Protein AF-A0A8C0WYX7-F1 (afdb_monomer_lite)

pLDDT: mean 71.45, std 8.78, range [48.0, 88.56]

Foldseek 3Di:
DVLVVLVVLLVVQCCVVPNPDDDDPVCPDSVNSVVSSVVSVVVVVVVVVVVVVVVVVVVVVVVVVVVVVVVVVVVVVVVD

Secondary structure (DSSP, 8-state):
-HHHHHHHHHHHHHHHHH-SPPPPGGG--HHHHHHHHHHHHHHHHHHHHHHHHHHHHHHHHHHHHHHHHHHHHHHHHT--

InterPro domains:
  IPR026243 HAUS augmin-like complex subunit 1 [PF25762] (9-68)
  IPR026243 HAUS augmin-like complex subunit 1 [PR02087] (13-28)
  IPR026243 HAUS augmin-like complex subunit 1 [PR02087] (28-43)
  IPR026243 HAUS augmin-like complex subunit 1 [PR02087] (49-71)
  IPR026243 HAUS augmin-like complex subunit 1 [PTHR31570] (2-74)

Organism: Castor canadensis (NCBI:txid51338)

Radius of gyration: 23.96 Å; chains: 1; bounding box: 54×16×65 Å

Structure (mmCIF, N/CA/C/O backbone):
data_AF-A0A8C0WYX7-F1
#
_entry.id   AF-A0A8C0WYX7-F1
#
loop_
_atom_site.group_PDB
_atom_site.id
_atom_site.type_symbol
_atom_site.label_atom_id
_atom_site.label_alt_id
_atom_site.label_comp_id
_atom_site.label_asym_id
_atom_site.label_entity_id
_atom_site.label_seq_id
_atom_site.pdbx_PDB_ins_code
_atom_site.Cartn_x
_atom_site.Cartn_y
_atom_site.Cartn_z
_atom_site.occupancy
_atom_site.B_iso_or_equiv
_atom_site.auth_seq_id
_atom_site.auth_comp_id
_atom_site.auth_asym_id
_atom_site.auth_atom_id
_atom_site.pdbx_PDB_model_num
ATOM 1 N N . MET A 1 1 ? -6.634 7.484 21.149 1.00 48.00 1 MET A N 1
ATOM 2 C CA . MET A 1 1 ? -6.314 8.310 19.963 1.00 48.00 1 MET A CA 1
ATOM 3 C C . MET A 1 1 ? -5.755 7.446 18.830 1.00 48.00 1 MET A C 1
ATOM 5 O O . MET A 1 1 ? -6.234 7.586 17.718 1.00 48.00 1 MET A O 1
ATOM 9 N N . GLU A 1 2 ? -4.875 6.476 19.112 1.00 59.00 2 GLU A N 1
ATOM 10 C CA . GLU A 1 2 ? -4.262 5.577 18.107 1.00 59.00 2 GLU A CA 1
ATOM 11 C C . GLU A 1 2 ? -5.231 4.701 17.289 1.00 59.00 2 GLU A C 1
ATOM 13 O O . GLU A 1 2 ? -5.007 4.494 16.100 1.00 59.00 2 GLU A O 1
ATOM 18 N N . ALA A 1 3 ? -6.321 4.200 17.884 1.00 62.31 3 ALA A N 1
ATOM 19 C CA . ALA A 1 3 ? -7.254 3.308 17.181 1.00 62.31 3 ALA A CA 1
ATOM 20 C C . ALA A 1 3 ? -7.932 3.981 15.972 1.00 62.31 3 ALA A C 1
ATOM 22 O O . ALA A 1 3 ? -8.047 3.384 14.907 1.00 62.31 3 ALA A O 1
ATOM 23 N N . LYS A 1 4 ? -8.294 5.261 16.110 1.00 66.50 4 LYS A N 1
ATOM 24 C CA . LYS A 1 4 ? -8.985 6.031 15.068 1.00 66.50 4 LYS A CA 1
ATOM 25 C C . LYS A 1 4 ? -8.076 6.353 13.873 1.00 66.50 4 LYS A C 1
ATOM 27 O O . LYS A 1 4 ? -8.537 6.407 12.737 1.00 66.50 4 LYS A O 1
ATOM 32 N N . GLU A 1 5 ? -6.783 6.544 14.132 1.00 71.12 5 GLU A N 1
ATOM 33 C CA . GLU A 1 5 ? -5.762 6.759 13.098 1.00 71.12 5 GLU A CA 1
ATOM 34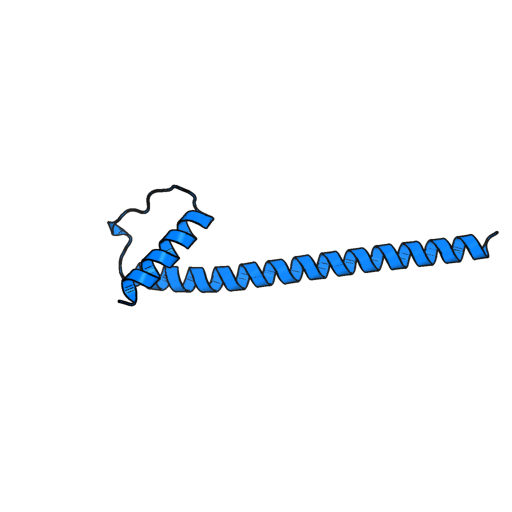 C C . GLU A 1 5 ? -5.585 5.492 12.245 1.00 71.12 5 GLU A C 1
ATOM 36 O O . GLU A 1 5 ? -5.630 5.549 11.015 1.00 71.12 5 GLU A O 1
ATOM 41 N N . LYS A 1 6 ? -5.468 4.329 12.907 1.00 68.00 6 LYS A N 1
ATOM 42 C CA . LYS A 1 6 ? -5.352 3.018 12.248 1.00 68.00 6 LYS A CA 1
ATOM 43 C C . LYS A 1 6 ? -6.580 2.705 11.388 1.00 68.00 6 LYS A C 1
ATOM 45 O O . LYS A 1 6 ? -6.428 2.273 10.249 1.00 68.00 6 LYS A O 1
ATOM 50 N N . GLU A 1 7 ? -7.783 2.976 11.891 1.00 70.44 7 GLU A N 1
ATOM 51 C CA . GLU A 1 7 ? -9.035 2.796 11.140 1.00 70.44 7 GLU A CA 1
ATOM 52 C C . GLU A 1 7 ? -9.079 3.644 9.864 1.00 70.44 7 GLU A C 1
ATOM 54 O O . GLU A 1 7 ? -9.450 3.143 8.803 1.00 70.44 7 GLU A O 1
ATOM 59 N N . SER A 1 8 ? -8.647 4.906 9.939 1.00 73.56 8 SER A N 1
ATOM 60 C CA . SER A 1 8 ? -8.601 5.808 8.782 1.00 73.56 8 SER A CA 1
ATOM 61 C C . SER A 1 8 ? -7.631 5.311 7.703 1.00 73.56 8 SER A C 1
ATOM 63 O O . SER A 1 8 ? -7.963 5.295 6.515 1.00 73.56 8 SER A O 1
ATOM 65 N N . GLN A 1 9 ? -6.449 4.828 8.105 1.00 75.06 9 GLN A N 1
ATOM 66 C CA . GLN A 1 9 ? -5.470 4.260 7.174 1.00 75.06 9 GLN A CA 1
ATOM 67 C C . GLN A 1 9 ? -5.968 2.969 6.516 1.00 75.06 9 GLN A C 1
ATOM 69 O O . GLN A 1 9 ? -5.805 2.795 5.307 1.00 75.06 9 GLN A O 1
ATOM 74 N N . VAL A 1 10 ? -6.612 2.088 7.288 1.00 74.12 10 VAL A N 1
ATOM 75 C CA . VAL A 1 10 ? -7.219 0.856 6.768 1.00 74.12 10 VAL A CA 1
ATOM 76 C C . VAL A 1 10 ? -8.349 1.183 5.793 1.00 74.12 10 VAL A C 1
ATOM 78 O O . VAL A 1 10 ? -8.397 0.597 4.715 1.00 74.12 10 VAL A O 1
ATOM 81 N N . ALA A 1 11 ? -9.209 2.157 6.100 1.00 74.88 11 ALA A N 1
ATOM 82 C CA . ALA A 1 11 ? -10.284 2.582 5.205 1.00 74.88 11 ALA A CA 1
ATOM 83 C C . ALA A 1 11 ? -9.747 3.164 3.884 1.00 74.88 11 ALA A C 1
ATOM 85 O O . ALA A 1 11 ? -10.230 2.807 2.808 1.00 74.88 11 ALA A O 1
ATOM 86 N N . ALA A 1 12 ? -8.713 4.011 3.943 1.00 76.62 12 ALA A N 1
ATOM 87 C CA . ALA A 1 12 ? -8.061 4.553 2.751 1.00 76.62 12 ALA A CA 1
ATOM 88 C C . ALA A 1 12 ? -7.389 3.455 1.905 1.00 76.62 12 ALA A C 1
ATOM 90 O O . ALA A 1 12 ? -7.473 3.475 0.674 1.00 76.62 12 ALA A O 1
ATOM 91 N N . TRP A 1 13 ? -6.754 2.473 2.554 1.00 76.31 13 TRP A N 1
ATOM 92 C CA . TRP A 1 13 ? -6.139 1.330 1.882 1.00 76.31 13 TRP A CA 1
ATOM 93 C C . TRP A 1 13 ? -7.180 0.413 1.230 1.00 76.31 13 TRP A C 1
ATOM 95 O O . TRP A 1 13 ? -7.047 0.077 0.053 1.00 76.31 13 TRP A O 1
ATOM 105 N N . LEU A 1 14 ? -8.256 0.076 1.941 1.00 74.94 14 LEU A N 1
ATOM 106 C CA . LEU A 1 14 ? -9.345 -0.744 1.410 1.00 74.94 14 LEU A CA 1
ATOM 107 C C . LEU A 1 14 ? -10.041 -0.063 0.230 1.00 74.94 14 LEU A C 1
ATOM 109 O O . LEU A 1 14 ? -10.281 -0.720 -0.778 1.00 74.94 14 LEU A O 1
ATOM 113 N N . LYS A 1 15 ? -10.261 1.258 0.291 1.00 76.75 15 LYS A N 1
ATOM 114 C CA . LYS A 1 15 ? -10.801 2.028 -0.839 1.00 76.75 15 LYS A CA 1
ATOM 115 C C . LYS A 1 15 ? -9.905 1.954 -2.079 1.00 76.75 15 LYS A C 1
ATOM 117 O O . LYS A 1 15 ? -10.403 1.866 -3.198 1.00 76.75 15 LYS A O 1
ATOM 122 N N . LYS A 1 16 ? -8.581 1.961 -1.896 1.00 75.75 16 LYS A N 1
ATOM 123 C CA . LYS A 1 16 ? -7.612 1.842 -2.998 1.00 75.75 16 LYS A CA 1
ATOM 124 C C . LYS A 1 16 ? -7.639 0.459 -3.662 1.00 75.75 16 LYS A C 1
ATOM 126 O O . LYS A 1 16 ? -7.433 0.382 -4.868 1.00 75.75 16 LYS A O 1
ATOM 131 N N . ILE A 1 17 ? -7.859 -0.610 -2.894 1.00 72.25 17 ILE A N 1
ATOM 132 C CA . ILE A 1 17 ? -7.821 -1.996 -3.394 1.00 72.25 17 ILE A CA 1
ATOM 133 C C . ILE A 1 17 ? -9.184 -2.462 -3.924 1.00 72.25 17 ILE A C 1
ATOM 135 O O . ILE A 1 17 ? -9.244 -3.074 -4.987 1.00 72.25 17 ILE A O 1
ATOM 139 N N . PHE A 1 18 ? -10.271 -2.175 -3.204 1.00 70.25 18 PHE A N 1
ATOM 140 C CA . PHE A 1 18 ? -11.613 -2.707 -3.479 1.00 70.25 18 PHE A CA 1
ATOM 141 C C . PHE A 1 18 ? -12.600 -1.680 -4.073 1.00 70.25 18 PHE A C 1
ATOM 143 O O . PHE A 1 18 ? -13.709 -2.058 -4.446 1.00 70.25 18 PHE A O 1
ATOM 150 N N . GLY A 1 19 ? -12.227 -0.399 -4.202 1.00 74.19 19 GLY A N 1
ATOM 151 C CA . GLY A 1 19 ? -13.111 0.657 -4.720 1.00 74.19 19 GLY A CA 1
ATOM 152 C C . GLY A 1 19 ? -14.165 1.134 -3.705 1.00 74.19 19 GLY A C 1
ATOM 153 O O . GLY A 1 19 ? -13.939 1.068 -2.499 1.00 74.19 19 GLY A O 1
ATOM 154 N N . ASP A 1 20 ? -15.322 1.628 -4.171 1.00 70.81 20 ASP A N 1
ATOM 155 C CA . ASP A 1 20 ? -16.433 2.129 -3.32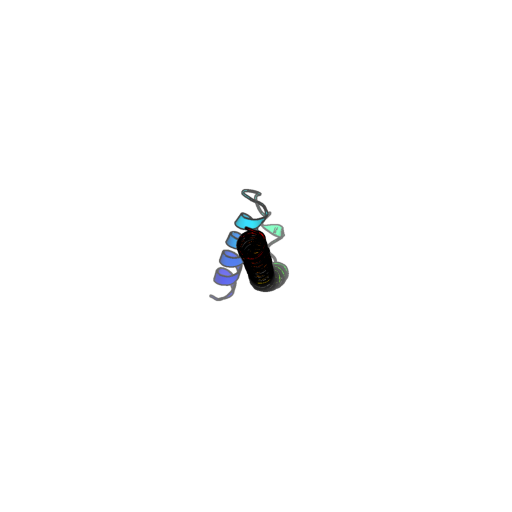4 1.00 70.81 20 ASP A CA 1
ATOM 156 C C . ASP A 1 20 ? -17.349 0.997 -2.805 1.00 70.81 20 ASP A C 1
ATOM 158 O O . ASP A 1 20 ? -18.577 1.103 -2.800 1.00 70.81 20 ASP A O 1
ATOM 162 N N . HIS A 1 21 ? -16.767 -0.120 -2.366 1.00 63.78 21 HIS A N 1
ATOM 163 C CA . HIS A 1 21 ? -17.544 -1.159 -1.692 1.00 63.78 21 HIS A CA 1
ATOM 164 C C . HIS A 1 21 ? -17.773 -0.770 -0.221 1.00 63.78 21 HIS A C 1
ATOM 166 O O . HIS A 1 21 ? -16.800 -0.511 0.494 1.00 63.78 21 HIS A O 1
ATOM 172 N N . PRO A 1 22 ? -19.027 -0.709 0.264 1.00 61.72 22 PRO A N 1
ATOM 173 C CA . PRO A 1 22 ? -19.294 -0.365 1.653 1.00 61.72 22 PRO A CA 1
ATOM 174 C C . PRO A 1 22 ? -18.814 -1.496 2.568 1.00 61.72 22 PRO A C 1
ATOM 176 O O . PRO A 1 22 ? -19.304 -2.620 2.490 1.00 61.72 22 PRO A O 1
ATOM 179 N N . ILE A 1 23 ? -17.855 -1.188 3.444 1.00 62.34 23 ILE A N 1
ATOM 180 C CA . ILE A 1 23 ? -17.363 -2.121 4.464 1.00 62.34 23 ILE A CA 1
ATOM 181 C C . ILE A 1 23 ? -18.430 -2.218 5.568 1.00 62.34 23 ILE A C 1
ATOM 183 O O . ILE A 1 23 ? -18.787 -1.186 6.150 1.00 62.34 23 ILE A O 1
ATOM 187 N N . PRO A 1 24 ? -18.967 -3.411 5.876 1.00 62.16 24 PRO A N 1
ATOM 188 C CA . PRO A 1 24 ? -19.996 -3.555 6.896 1.00 62.16 24 PRO A CA 1
ATOM 189 C C . PRO A 1 24 ? -19.473 -3.194 8.295 1.00 62.16 24 PRO A C 1
ATOM 191 O O . PRO A 1 24 ? -18.432 -3.679 8.734 1.00 62.16 24 PRO A O 1
ATOM 194 N N . GLN A 1 25 ? -20.224 -2.377 9.043 1.00 58.06 25 GLN A N 1
ATOM 195 C CA . GLN A 1 25 ? -19.805 -1.871 10.363 1.00 58.06 25 GLN A CA 1
ATOM 196 C C . GLN A 1 25 ? -19.565 -2.969 11.420 1.00 58.06 25 GLN A C 1
ATOM 198 O O . GLN A 1 25 ? -18.874 -2.724 12.404 1.00 58.06 25 GLN A O 1
ATOM 203 N N . TYR A 1 26 ? -20.101 -4.178 11.226 1.00 51.28 26 TYR A N 1
ATOM 204 C CA . TYR A 1 26 ? -19.931 -5.310 12.145 1.00 51.28 26 TYR A CA 1
ATOM 205 C C . TYR A 1 26 ? -18.618 -6.094 11.942 1.00 51.28 26 TYR A C 1
ATOM 207 O O . TYR A 1 26 ? -18.267 -6.910 12.792 1.00 51.28 26 TYR A O 1
ATOM 215 N N . GLU A 1 27 ? -17.872 -5.851 10.857 1.00 54.94 27 GLU A N 1
ATOM 216 C CA . GLU A 1 27 ? -16.536 -6.434 10.625 1.00 54.94 27 GLU A CA 1
ATOM 217 C C . GLU A 1 27 ? -15.403 -5.598 11.241 1.00 54.94 27 GLU A C 1
ATOM 219 O O . GLU A 1 27 ? -14.260 -6.054 11.327 1.00 54.94 27 GLU A O 1
ATOM 224 N N . VAL A 1 28 ? -15.721 -4.400 11.743 1.00 61.72 28 VAL A N 1
ATOM 225 C CA . VAL A 1 28 ? -14.776 -3.470 12.374 1.00 61.72 28 VAL A CA 1
ATOM 226 C C . VAL A 1 28 ? -14.578 -3.848 13.846 1.00 61.72 28 VAL A C 1
ATOM 228 O O . VAL A 1 28 ? -14.929 -3.125 14.774 1.00 61.72 28 VAL A O 1
ATOM 231 N N . ASN A 1 29 ? -14.053 -5.049 14.080 1.00 65.81 29 ASN A N 1
ATOM 232 C CA . ASN A 1 29 ? -13.570 -5.452 15.396 1.00 65.81 29 ASN A CA 1
ATOM 233 C C . ASN A 1 29 ? -12.152 -4.883 15.581 1.00 65.81 29 ASN A C 1
ATOM 235 O O . ASN A 1 29 ? -11.360 -4.988 14.643 1.00 65.81 29 ASN A O 1
ATOM 239 N N . PRO A 1 30 ? -11.770 -4.356 16.759 1.00 68.31 30 PRO A N 1
ATOM 240 C CA . PRO A 1 30 ? -10.396 -3.920 17.022 1.00 68.31 30 PRO A CA 1
ATOM 241 C C . PRO A 1 30 ? -9.330 -4.956 16.620 1.00 68.31 30 PRO A C 1
ATOM 243 O O . PRO A 1 30 ? -8.285 -4.581 16.096 1.00 68.31 30 PRO A O 1
ATOM 246 N N . ARG A 1 31 ? -9.615 -6.263 16.752 1.00 72.06 31 ARG A N 1
ATOM 247 C CA . ARG A 1 31 ? -8.721 -7.334 16.270 1.00 72.06 31 ARG A CA 1
ATOM 248 C C . ARG A 1 31 ? -8.611 -7.377 14.742 1.00 72.06 31 ARG A C 1
ATOM 250 O O . ARG A 1 31 ? -7.524 -7.586 14.212 1.00 72.06 31 ARG A O 1
ATOM 257 N N . THR A 1 32 ? -9.722 -7.190 14.035 1.00 73.00 32 THR A N 1
ATOM 258 C CA . THR A 1 32 ? -9.759 -7.153 12.566 1.00 73.00 32 THR A CA 1
ATOM 259 C C . THR A 1 32 ? -9.039 -5.914 12.042 1.00 73.00 32 THR A C 1
ATOM 261 O O . THR A 1 32 ? -8.241 -6.026 11.117 1.00 73.00 32 THR A O 1
ATOM 264 N N . THR A 1 33 ? -9.238 -4.753 12.671 1.00 71.38 33 THR A N 1
ATOM 265 C CA . THR A 1 33 ? -8.549 -3.507 12.310 1.00 71.38 33 THR A CA 1
ATOM 266 C C . THR A 1 33 ? -7.033 -3.627 12.475 1.00 71.38 33 THR A C 1
ATOM 268 O O . THR A 1 33 ? -6.292 -3.172 11.610 1.00 71.38 33 THR A O 1
ATOM 271 N N . GLU A 1 34 ? -6.556 -4.280 13.538 1.00 77.25 34 GLU A N 1
ATOM 272 C CA . GLU A 1 34 ? -5.122 -4.521 13.758 1.00 77.25 34 GLU A CA 1
ATOM 273 C C . GLU A 1 34 ? -4.523 -5.436 12.676 1.00 77.25 34 GLU A C 1
ATOM 275 O O . GLU A 1 34 ? -3.481 -5.130 12.097 1.00 77.25 34 GLU A O 1
ATOM 280 N N . ILE A 1 35 ? -5.215 -6.531 12.341 1.00 78.69 35 ILE A N 1
ATOM 281 C CA . ILE A 1 35 ? -4.793 -7.457 11.279 1.00 78.69 35 ILE A CA 1
ATOM 282 C C . ILE A 1 35 ? -4.752 -6.742 9.922 1.00 78.69 35 ILE A C 1
ATOM 284 O O . ILE A 1 35 ? -3.777 -6.874 9.182 1.00 78.69 35 ILE A O 1
ATOM 288 N N . LEU A 1 36 ? -5.782 -5.957 9.599 1.00 77.81 36 LEU A N 1
ATOM 289 C CA . LEU A 1 36 ? -5.849 -5.185 8.357 1.00 77.81 36 LEU A CA 1
ATOM 290 C C . LEU A 1 36 ? -4.782 -4.089 8.300 1.00 77.81 36 LEU A C 1
ATOM 292 O O . LEU A 1 36 ? -4.212 -3.854 7.237 1.00 77.81 36 LEU A O 1
ATOM 296 N N . TYR A 1 37 ? -4.466 -3.456 9.430 1.00 78.19 37 TYR A N 1
ATOM 297 C CA . TYR A 1 37 ? -3.380 -2.487 9.518 1.00 78.19 37 TYR A CA 1
ATOM 298 C C . TYR A 1 37 ? -2.035 -3.139 9.172 1.00 78.19 37 TYR A C 1
ATOM 300 O O . TYR A 1 37 ? -1.342 -2.668 8.268 1.00 78.19 37 TYR A O 1
ATOM 308 N N . HIS A 1 38 ? -1.705 -4.274 9.794 1.00 80.31 38 HIS A N 1
ATOM 309 C CA . HIS A 1 38 ? -0.478 -5.012 9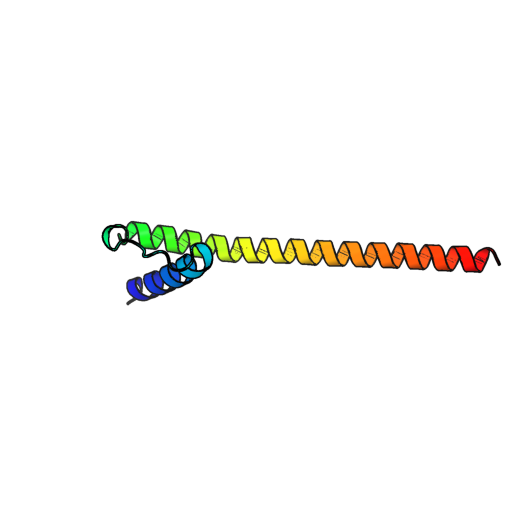.483 1.00 80.31 38 HIS A CA 1
ATOM 310 C C . HIS A 1 38 ? -0.432 -5.513 8.032 1.00 80.31 38 HIS A C 1
ATOM 312 O O . HIS A 1 38 ? 0.613 -5.426 7.385 1.00 80.31 38 HIS A O 1
ATOM 318 N N . LEU A 1 39 ? -1.563 -5.975 7.488 1.00 78.50 39 LEU A N 1
ATOM 319 C CA . LEU A 1 39 ? -1.678 -6.346 6.074 1.00 78.50 39 LEU A CA 1
ATOM 320 C C . LEU A 1 39 ? -1.459 -5.153 5.138 1.00 78.50 39 LEU A C 1
ATOM 322 O O . LEU A 1 39 ? -0.8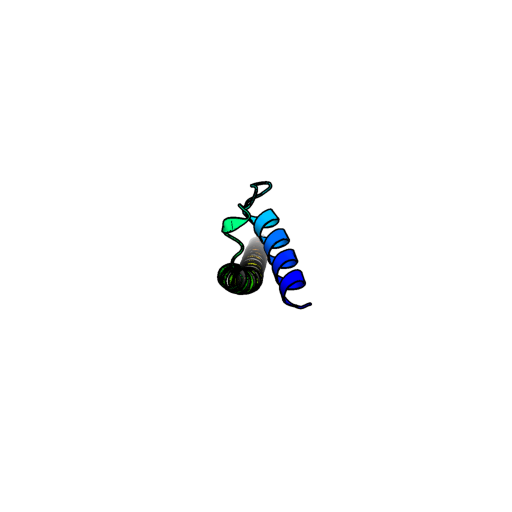59 -5.321 4.077 1.00 78.50 39 LEU A O 1
ATOM 326 N N . SER A 1 40 ? -1.923 -3.960 5.510 1.00 74.00 40 SER A N 1
ATOM 327 C CA . SER A 1 40 ? -1.721 -2.749 4.712 1.00 74.00 40 SER A CA 1
ATOM 328 C C . SER A 1 40 ? -0.246 -2.334 4.668 1.00 74.00 40 SER A C 1
ATOM 330 O O . SER A 1 40 ? 0.262 -1.997 3.601 1.00 74.00 40 SER A O 1
ATOM 332 N N . GLU A 1 41 ? 0.467 -2.443 5.790 1.00 76.31 41 GLU A N 1
ATOM 333 C CA . GLU A 1 41 ? 1.900 -2.139 5.898 1.00 76.31 41 GLU A CA 1
ATOM 334 C C . GLU 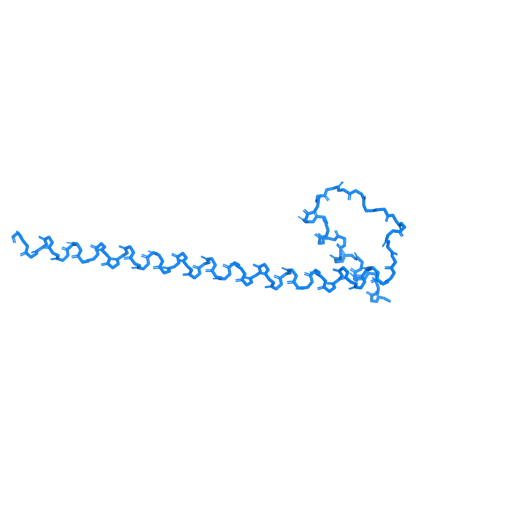A 1 41 ? 2.758 -3.135 5.096 1.00 76.31 41 GLU A C 1
ATOM 336 O O . GLU A 1 41 ? 3.646 -2.744 4.332 1.00 76.31 41 GLU A O 1
ATOM 341 N N . HIS A 1 42 ? 2.439 -4.430 5.184 1.00 73.81 42 HIS A N 1
ATOM 342 C CA . HIS A 1 42 ? 3.081 -5.464 4.367 1.00 73.81 42 HIS A CA 1
ATOM 343 C C . HIS A 1 42 ? 2.792 -5.298 2.869 1.00 73.81 42 HIS A C 1
ATOM 345 O O . HIS A 1 42 ? 3.675 -5.502 2.039 1.00 73.81 42 HIS A O 1
ATOM 351 N N . ASN A 1 43 ? 1.573 -4.902 2.494 1.00 69.88 43 ASN A N 1
ATOM 352 C CA . ASN A 1 43 ? 1.252 -4.671 1.087 1.00 69.88 43 ASN A CA 1
ATOM 353 C C . ASN A 1 43 ? 1.923 -3.417 0.523 1.00 69.88 43 ASN A C 1
ATOM 355 O O . ASN A 1 43 ? 2.332 -3.447 -0.634 1.00 69.88 43 ASN A O 1
ATOM 359 N N . LYS A 1 44 ? 2.074 -2.330 1.294 1.00 70.31 44 LYS A N 1
ATOM 360 C CA . LYS A 1 44 ? 2.823 -1.140 0.843 1.00 70.31 44 LYS A CA 1
ATOM 361 C C . LYS A 1 44 ? 4.277 -1.497 0.535 1.00 70.31 44 LYS A C 1
ATOM 363 O O . LYS A 1 44 ? 4.721 -1.284 -0.589 1.00 70.31 44 LYS A O 1
ATOM 368 N N . SER A 1 45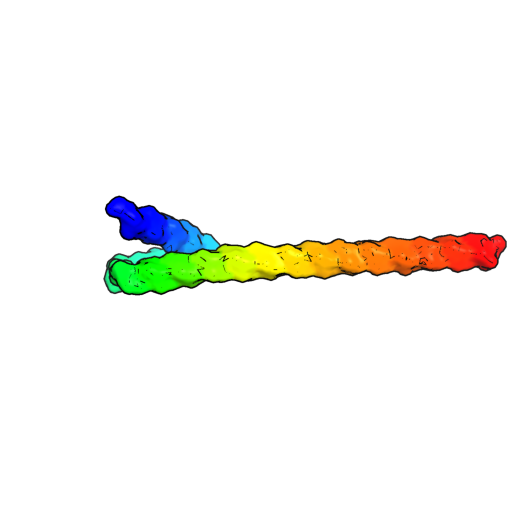 ? 4.962 -2.132 1.485 1.00 62.69 45 SER A N 1
ATOM 369 C CA . SER A 1 45 ? 6.360 -2.551 1.319 1.00 62.69 45 SER A CA 1
ATOM 370 C C . SER A 1 45 ? 6.545 -3.572 0.188 1.00 62.69 45 SER A C 1
ATOM 372 O O . SER A 1 45 ? 7.480 -3.456 -0.603 1.00 62.69 45 SER A O 1
ATOM 374 N N . GLY A 1 46 ? 5.624 -4.530 0.040 1.00 61.28 46 GLY A N 1
ATOM 375 C CA . GLY A 1 46 ? 5.638 -5.490 -1.069 1.00 61.28 46 GLY A CA 1
ATOM 376 C C . GLY A 1 46 ? 5.356 -4.860 -2.439 1.00 61.28 46 GLY A C 1
ATOM 377 O O . GLY A 1 46 ? 5.973 -5.241 -3.438 1.00 61.28 46 GLY A O 1
ATOM 378 N N . THR A 1 47 ? 4.460 -3.868 -2.497 1.00 62.88 47 THR A N 1
ATOM 379 C CA . THR A 1 47 ? 4.148 -3.127 -3.731 1.00 62.88 47 THR A CA 1
ATOM 380 C C . THR A 1 47 ? 5.347 -2.297 -4.173 1.00 62.88 47 THR A C 1
ATOM 382 O O . THR A 1 47 ? 5.729 -2.361 -5.338 1.00 62.88 47 THR A O 1
ATOM 385 N N . GLU A 1 48 ? 5.981 -1.580 -3.244 1.00 67.81 48 GLU A N 1
ATOM 386 C CA . GLU A 1 48 ? 7.191 -0.801 -3.516 1.00 67.81 48 GLU A CA 1
ATOM 387 C C . GLU A 1 48 ? 8.329 -1.707 -3.993 1.00 67.81 48 GLU A C 1
ATOM 389 O O . GLU A 1 48 ? 8.932 -1.460 -5.037 1.00 67.81 48 GLU A O 1
ATOM 394 N N . MET A 1 49 ? 8.578 -2.821 -3.303 1.00 61.94 49 MET A N 1
ATOM 395 C CA . MET A 1 49 ? 9.609 -3.781 -3.704 1.00 61.94 49 MET A CA 1
ATOM 396 C C . MET A 1 49 ? 9.363 -4.355 -5.105 1.00 61.94 49 MET A C 1
ATOM 398 O O . MET A 1 49 ? 10.293 -4.459 -5.903 1.00 61.94 49 MET A O 1
ATOM 402 N N . SER A 1 50 ? 8.107 -4.659 -5.438 1.00 69.19 50 SER A N 1
ATOM 403 C CA . SER A 1 50 ? 7.737 -5.119 -6.780 1.00 69.19 50 SER A CA 1
ATOM 404 C C . SER A 1 50 ? 7.983 -4.042 -7.840 1.00 69.19 50 SER A C 1
ATOM 406 O O . SER A 1 50 ? 8.470 -4.357 -8.924 1.00 69.19 50 SER A O 1
ATOM 408 N N . THR A 1 51 ? 7.711 -2.768 -7.535 1.00 75.75 51 THR A N 1
ATOM 409 C CA . THR A 1 51 ? 8.012 -1.663 -8.457 1.00 75.75 51 THR A CA 1
ATOM 410 C C . THR A 1 51 ? 9.511 -1.480 -8.686 1.00 75.75 51 THR A C 1
ATOM 412 O O . THR A 1 51 ? 9.916 -1.372 -9.841 1.00 75.75 51 THR A O 1
ATOM 415 N N . TRP A 1 52 ? 10.341 -1.564 -7.640 1.00 70.50 52 TRP A N 1
ATOM 416 C CA . TRP A 1 52 ? 11.802 -1.471 -7.765 1.00 70.50 52 TRP A CA 1
ATOM 417 C C . TRP A 1 52 ? 12.381 -2.568 -8.665 1.00 70.50 52 TRP A C 1
ATOM 419 O O . TRP A 1 52 ? 13.216 -2.293 -9.523 1.00 70.50 52 TRP A O 1
ATOM 429 N N . VAL A 1 53 ? 11.907 -3.810 -8.520 1.00 78.44 53 VAL A N 1
ATOM 430 C CA . VAL A 1 53 ? 12.348 -4.932 -9.366 1.00 78.44 53 VAL A CA 1
ATOM 431 C C . VAL A 1 53 ? 11.930 -4.729 -10.825 1.00 78.44 53 VAL A C 1
ATOM 433 O O . VAL A 1 53 ? 12.706 -5.003 -11.738 1.00 78.44 53 VAL A O 1
ATOM 436 N N . ILE A 1 54 ? 10.717 -4.225 -11.070 1.00 79.00 54 ILE A N 1
ATOM 437 C CA . ILE A 1 54 ? 10.236 -3.939 -12.429 1.00 79.00 54 ILE A CA 1
ATOM 438 C C . ILE A 1 54 ? 11.059 -2.820 -13.083 1.00 79.00 54 ILE A C 1
ATOM 440 O O . ILE A 1 54 ? 11.378 -2.911 -14.270 1.00 79.00 54 ILE A O 1
ATOM 444 N N . GLU A 1 55 ? 11.397 -1.768 -12.339 1.00 83.19 55 GLU A N 1
ATOM 445 C CA . GLU A 1 55 ? 12.233 -0.671 -12.834 1.00 83.19 55 GLU A CA 1
ATOM 446 C C . GLU A 1 55 ? 13.660 -1.132 -13.153 1.00 83.19 55 GLU A C 1
ATOM 448 O O . GLU A 1 55 ? 14.150 -0.854 -14.250 1.00 83.19 55 GLU A O 1
ATOM 453 N N . ASP A 1 56 ? 14.282 -1.918 -12.270 1.00 86.38 56 ASP A N 1
ATOM 454 C CA . ASP A 1 56 ? 15.608 -2.508 -12.498 1.00 86.38 56 ASP A CA 1
ATOM 455 C C . ASP A 1 56 ? 15.635 -3.389 -13.760 1.00 86.38 56 ASP A C 1
ATOM 457 O O . ASP A 1 56 ? 16.524 -3.266 -14.607 1.00 86.38 56 ASP A O 1
ATOM 461 N N . LEU A 1 57 ? 14.618 -4.235 -13.951 1.00 85.44 57 LEU A N 1
ATOM 462 C CA . LEU A 1 57 ? 14.518 -5.083 -15.141 1.00 85.44 57 LEU A CA 1
ATOM 463 C C . LEU A 1 57 ? 14.352 -4.268 -16.430 1.00 85.44 57 LEU A C 1
ATOM 465 O O . LEU A 1 57 ? 14.957 -4.604 -17.451 1.00 85.44 57 LEU A O 1
ATOM 469 N N . LYS A 1 58 ? 13.572 -3.179 -16.399 1.00 88.19 58 LYS A N 1
ATOM 470 C CA . LYS A 1 58 ? 13.435 -2.265 -17.545 1.00 88.19 58 LYS A CA 1
ATOM 471 C C . LYS A 1 58 ? 14.753 -1.575 -17.878 1.00 88.19 58 LYS A C 1
ATOM 473 O O . LYS A 1 58 ? 15.095 -1.469 -19.057 1.00 88.19 58 LYS A O 1
ATOM 478 N N . GLN A 1 59 ? 15.497 -1.131 -16.866 1.00 87.19 59 GLN A N 1
ATOM 479 C CA . GLN A 1 59 ? 16.806 -0.519 -17.068 1.00 87.19 59 GLN A CA 1
ATOM 480 C C . GLN A 1 59 ? 17.777 -1.509 -17.717 1.00 87.19 59 GLN A C 1
ATOM 482 O O . GLN A 1 59 ? 18.357 -1.203 -18.760 1.00 87.19 59 GLN A O 1
ATOM 487 N N . LYS A 1 60 ? 17.884 -2.727 -17.175 1.00 88.56 60 LYS A N 1
ATOM 488 C CA . LYS A 1 60 ? 18.753 -3.777 -17.727 1.00 88.56 60 LYS A CA 1
ATOM 489 C C . LYS A 1 60 ? 18.402 -4.133 -19.169 1.00 88.56 60 LYS A C 1
ATOM 491 O O . LYS A 1 60 ? 19.301 -4.325 -19.986 1.00 88.56 60 LYS A O 1
ATOM 496 N N . ALA A 1 61 ? 17.113 -4.194 -19.507 1.00 84.12 61 ALA A N 1
ATOM 497 C CA . ALA A 1 61 ? 16.669 -4.432 -20.880 1.00 84.12 61 ALA A CA 1
ATOM 498 C C . ALA A 1 61 ? 17.096 -3.300 -21.835 1.00 84.12 61 ALA A C 1
ATOM 500 O O . ALA A 1 61 ? 17.555 -3.570 -22.944 1.00 84.12 61 ALA A O 1
ATOM 501 N N . SER A 1 62 ? 16.994 -2.043 -21.392 1.00 84.38 62 SER A N 1
ATOM 502 C CA . SER A 1 62 ? 17.435 -0.870 -22.160 1.00 84.38 62 SER A CA 1
ATOM 503 C C . SER A 1 62 ? 18.950 -0.869 -22.395 1.00 84.38 62 SER A C 1
ATOM 505 O O . SER A 1 62 ? 19.410 -0.648 -23.515 1.00 84.38 62 SER A O 1
ATOM 507 N N . GLU A 1 63 ? 19.739 -1.180 -21.364 1.00 83.31 63 GLU A N 1
ATOM 508 C CA . GLU A 1 63 ? 21.198 -1.289 -21.467 1.00 83.31 63 GLU A CA 1
ATOM 509 C C . GLU A 1 63 ? 21.610 -2.397 -22.445 1.00 83.31 63 GLU A C 1
ATOM 511 O O . GLU A 1 63 ? 22.472 -2.189 -23.302 1.00 83.31 63 GLU A O 1
ATOM 516 N N . TRP A 1 64 ? 20.946 -3.555 -22.390 1.00 80.19 64 TRP A N 1
ATOM 517 C CA . TRP A 1 64 ? 21.165 -4.630 -23.356 1.00 80.19 64 TRP A CA 1
ATOM 518 C C . TRP A 1 64 ? 20.884 -4.181 -24.792 1.00 80.19 64 TRP A C 1
ATOM 520 O O . TRP A 1 64 ? 21.750 -4.346 -25.651 1.00 80.19 64 TRP A O 1
ATOM 530 N N . ASP A 1 65 ? 19.741 -3.546 -25.057 1.00 78.12 65 ASP A N 1
ATOM 531 C CA . ASP A 1 65 ? 19.399 -3.045 -26.395 1.00 78.12 65 ASP A CA 1
ATOM 532 C C . ASP A 1 65 ? 20.434 -2.025 -26.917 1.00 78.12 65 ASP A C 1
ATOM 534 O O . ASP A 1 65 ? 20.865 -2.081 -28.071 1.00 78.12 65 ASP A O 1
ATOM 538 N N . GLN A 1 66 ? 20.937 -1.142 -26.049 1.00 78.69 66 GLN A N 1
ATOM 539 C CA . GLN A 1 66 ? 22.005 -0.201 -26.400 1.00 78.69 66 GLN A CA 1
ATOM 540 C C . GLN A 1 66 ? 23.333 -0.897 -26.718 1.00 78.69 66 GLN A C 1
ATOM 542 O O . GLN A 1 66 ? 24.012 -0.527 -27.682 1.00 78.69 66 GLN A O 1
ATOM 547 N N . THR A 1 67 ? 23.721 -1.909 -25.936 1.00 74.94 67 THR A N 1
ATOM 548 C CA . THR A 1 67 ? 24.960 -2.658 -26.195 1.00 74.94 67 THR A CA 1
ATOM 549 C C . THR A 1 67 ? 24.892 -3.431 -27.507 1.00 74.94 67 THR A C 1
ATOM 551 O O . THR A 1 67 ? 25.877 -3.444 -28.248 1.00 74.94 67 THR A O 1
ATOM 554 N N . VAL A 1 68 ? 23.733 -4.009 -27.834 1.00 78.56 68 VAL A N 1
ATOM 555 C CA . VAL A 1 68 ? 23.491 -4.686 -29.112 1.00 78.56 68 VAL A CA 1
ATOM 556 C C . VAL A 1 68 ? 23.597 -3.680 -30.255 1.00 78.56 68 VAL A C 1
ATOM 558 O O . VAL A 1 68 ? 24.426 -3.864 -31.142 1.00 78.56 68 VAL A O 1
ATOM 561 N N . LYS A 1 69 ? 22.883 -2.550 -30.189 1.00 75.31 69 LYS A N 1
ATOM 562 C CA . LYS A 1 69 ? 22.953 -1.490 -31.213 1.00 75.31 69 LYS A CA 1
ATOM 563 C C . LYS A 1 69 ? 24.370 -0.952 -31.425 1.00 75.31 69 LYS A C 1
ATOM 565 O O . LYS A 1 69 ? 24.783 -0.723 -32.558 1.00 75.31 69 LYS A O 1
ATOM 570 N N . SER A 1 70 ? 25.139 -0.775 -30.350 1.00 73.12 70 SER A N 1
ATOM 571 C CA . SER A 1 70 ? 26.536 -0.325 -30.417 1.00 73.12 70 SER A CA 1
ATOM 572 C C . SER A 1 70 ? 27.455 -1.358 -31.079 1.00 73.12 70 SER A C 1
ATOM 574 O O . SER A 1 70 ? 28.343 -0.990 -31.850 1.00 73.12 70 SER A O 1
ATOM 576 N N . ARG A 1 71 ? 27.241 -2.653 -30.811 1.00 66.50 71 ARG A N 1
ATOM 577 C CA . ARG A 1 71 ? 27.985 -3.750 -31.448 1.00 66.50 71 ARG A CA 1
ATOM 578 C C . ARG A 1 71 ? 27.654 -3.871 -32.933 1.00 66.50 71 ARG A C 1
ATOM 580 O O . ARG A 1 71 ? 28.581 -3.953 -33.732 1.00 66.50 71 ARG A O 1
ATOM 587 N N . GLU A 1 72 ? 26.378 -3.783 -33.297 1.00 70.69 72 GLU A N 1
ATOM 588 C CA . GLU A 1 72 ? 25.934 -3.770 -34.697 1.00 70.69 72 GLU A CA 1
ATOM 589 C C . GLU A 1 72 ? 26.564 -2.597 -35.464 1.00 70.69 72 GLU A C 1
ATOM 591 O O . GLU A 1 72 ? 27.235 -2.805 -36.471 1.00 70.69 72 GLU A O 1
ATOM 596 N N . LEU A 1 73 ? 26.488 -1.373 -34.924 1.00 70.69 73 LEU A N 1
ATOM 597 C CA . LEU A 1 73 ? 27.091 -0.178 -35.534 1.00 70.69 73 LEU A CA 1
ATOM 598 C C . LEU A 1 73 ? 28.612 -0.283 -35.718 1.00 70.69 73 LEU A C 1
ATOM 600 O O . LEU A 1 73 ? 29.150 0.228 -36.703 1.00 70.69 73 LEU A O 1
ATOM 604 N N . LYS A 1 74 ? 29.323 -0.907 -34.772 1.00 72.50 74 LYS A N 1
ATOM 605 C CA . LYS A 1 74 ? 30.772 -1.133 -34.883 1.00 72.50 74 LYS A CA 1
ATOM 606 C C . LYS A 1 74 ? 31.096 -2.174 -35.951 1.00 72.50 74 LYS A C 1
ATOM 608 O O . LYS A 1 74 ? 32.029 -1.958 -36.716 1.00 72.50 74 LYS A O 1
ATOM 613 N N . ASN A 1 75 ? 30.309 -3.242 -36.051 1.00 61.81 75 ASN A N 1
ATOM 614 C CA . ASN A 1 75 ? 30.495 -4.267 -37.076 1.00 61.81 75 ASN A CA 1
ATOM 615 C C . ASN A 1 75 ? 30.210 -3.730 -38.485 1.00 61.81 75 ASN A C 1
ATOM 617 O O . ASN A 1 75 ? 30.997 -3.998 -39.390 1.00 61.81 75 ASN A O 1
ATOM 621 N N . THR A 1 76 ? 29.170 -2.906 -38.672 1.00 64.94 76 THR A N 1
ATOM 622 C CA . THR A 1 76 ? 28.871 -2.281 -39.976 1.00 64.94 76 THR A CA 1
ATOM 623 C C . THR A 1 76 ? 29.972 -1.314 -40.424 1.00 64.94 76 THR A C 1
ATOM 625 O O . THR A 1 76 ? 30.311 -1.272 -41.599 1.00 64.94 76 THR A O 1
ATOM 628 N N . ARG A 1 77 ? 30.589 -0.557 -39.503 1.00 66.38 77 ARG A N 1
ATOM 629 C CA . ARG A 1 77 ? 31.715 0.343 -39.836 1.00 66.38 77 ARG A CA 1
ATOM 630 C C . ARG A 1 77 ? 33.016 -0.383 -40.174 1.00 66.38 77 ARG A C 1
ATOM 632 O O . ARG A 1 77 ? 33.884 0.223 -40.783 1.00 66.38 77 ARG A O 1
ATOM 639 N N . LEU A 1 78 ? 33.171 -1.631 -39.739 1.00 65.31 78 LEU A N 1
ATOM 640 C CA . LEU A 1 78 ? 34.343 -2.458 -40.042 1.00 65.31 78 LEU A CA 1
ATOM 641 C C . LEU A 1 78 ? 34.173 -3.277 -41.335 1.00 65.31 78 LEU A C 1
ATOM 643 O O . LEU A 1 78 ? 35.123 -3.928 -41.757 1.00 65.31 78 LEU A O 1
ATOM 647 N N . THR A 1 79 ? 32.984 -3.267 -41.947 1.00 56.72 79 THR A N 1
ATOM 648 C CA . THR A 1 79 ? 32.656 -4.018 -43.175 1.00 56.72 79 THR A CA 1
ATOM 649 C C . THR A 1 79 ? 32.442 -3.138 -44.416 1.00 56.72 79 THR A C 1
ATOM 651 O O . THR A 1 79 ? 32.118 -3.680 -45.472 1.00 56.72 79 THR A O 1
ATOM 654 N N . VAL A 1 80 ? 32.655 -1.817 -44.317 1.00 49.06 80 VAL A N 1
ATOM 655 C CA . VAL A 1 80 ? 32.613 -0.843 -45.432 1.00 49.06 80 VAL A CA 1
ATOM 656 C C . VAL A 1 80 ? 34.004 -0.295 -45.713 1.00 49.06 80 VAL A C 1
ATOM 658 O O . VAL A 1 80 ? 34.702 0.035 -44.729 1.00 49.06 80 VAL A O 1
#

Sequence (80 aa):
MEAKEKESQVAAWLKKIFGDHPIPQYEVNPRTTEILYHLSEHNKSGTEMSTWVIEDLKQKASEWDQTVKSRELKNTRLTV